Protein AF-A0A563VYW6-F1 (afdb_monomer_lite)

Secondary structure (DSSP, 8-state):
-HHHHHHHHHHHHH-HHHHHHHHHHHHHHHHHHHHHHH---HHHHHHHHHHHTTTHHHHHHHHHHHHHHHHHHHHHHHHHHHHS--

Foldseek 3Di:
DVVQLVVLLVCLVVCLVVVLVVVVVCLLVVQLVVLVVPPPDPVVSVVSNVVSPPCSPVVSVVSSVCCSVPVSVVVVVVVCVVPPDD

Radius of gyration: 17.04 Å; chains: 1; bounding box: 43×22×43 Å

Sequence (86 aa):
MRDVVLLLKQLVEREEITLRLIIDCLYDVGLVNLVNKKVRNRHLNRCLKAIATMPKPILRVFALRWVKKNVPGLVANWLEGQVSFK

Organism: NCBI:txid945734

pLDDT: mean 79.75, std 11.99, range [57.28, 93.44]

Structure (mmCIF, N/CA/C/O backbone):
data_AF-A0A563VYW6-F1
#
_entry.id   AF-A0A563VYW6-F1
#
loop_
_atom_site.group_PDB
_atom_site.id
_atom_site.type_symbol
_atom_site.label_atom_id
_atom_site.label_alt_id
_atom_site.label_comp_id
_atom_site.label_asym_id
_atom_site.label_entity_id
_atom_site.label_seq_id
_atom_site.pdbx_PDB_ins_code
_atom_site.Cartn_x
_atom_site.Cartn_y
_atom_site.Cartn_z
_atom_site.occupancy
_atom_site.B_iso_or_equiv
_atom_site.auth_seq_id
_atom_site.auth_comp_id
_atom_site.auth_asym_id
_atom_site.auth_atom_id
_atom_site.pdbx_PDB_model_num
ATOM 1 N N . MET A 1 1 ? -17.654 2.624 12.877 1.00 84.06 1 MET A N 1
ATOM 2 C CA . MET A 1 1 ? -16.815 2.795 11.663 1.00 84.06 1 MET A CA 1
ATOM 3 C C . MET A 1 1 ? -15.770 3.904 11.747 1.00 84.06 1 MET A C 1
ATOM 5 O O . MET A 1 1 ? -14.661 3.678 11.279 1.00 84.06 1 MET A O 1
ATOM 9 N N . ARG A 1 2 ? -16.051 5.073 12.351 1.00 86.25 2 ARG A N 1
ATOM 10 C CA . ARG A 1 2 ? -15.045 6.150 12.499 1.00 86.25 2 ARG A CA 1
ATOM 11 C C . ARG A 1 2 ? -13.779 5.706 13.245 1.00 86.25 2 ARG A C 1
ATOM 13 O O . ARG A 1 2 ? -12.686 6.032 12.794 1.00 86.25 2 ARG A O 1
ATOM 20 N N . ASP A 1 3 ? -13.922 4.905 14.300 1.00 90.44 3 ASP A N 1
ATOM 21 C CA . ASP A 1 3 ? -12.772 4.391 15.063 1.00 90.44 3 ASP A CA 1
ATOM 22 C C . ASP A 1 3 ? -11.920 3.424 14.234 1.00 90.44 3 ASP A C 1
ATOM 24 O O . ASP A 1 3 ? -10.698 3.519 14.233 1.00 90.44 3 ASP A O 1
ATOM 28 N N . VAL A 1 4 ? -12.554 2.564 13.429 1.00 88.69 4 VAL A N 1
ATOM 29 C CA . VAL A 1 4 ? -11.861 1.656 12.496 1.00 88.69 4 VAL A CA 1
ATOM 30 C C . VAL A 1 4 ? -11.044 2.448 11.471 1.00 88.69 4 VAL A C 1
ATOM 32 O O . VAL A 1 4 ? -9.880 2.134 11.236 1.00 88.69 4 VAL A O 1
ATOM 35 N N . VAL A 1 5 ? -11.611 3.520 10.904 1.00 91.75 5 VAL A N 1
ATOM 36 C CA . VAL A 1 5 ? -10.880 4.419 9.992 1.00 91.75 5 VAL A CA 1
ATOM 37 C C . VAL A 1 5 ? -9.682 5.061 10.693 1.00 91.75 5 VAL A C 1
ATOM 39 O O . VAL A 1 5 ? -8.613 5.173 10.093 1.00 91.75 5 VAL A O 1
ATOM 42 N N . LEU A 1 6 ? -9.846 5.503 11.942 1.00 93.44 6 LEU A N 1
ATOM 43 C CA . LEU A 1 6 ? -8.776 6.131 12.715 1.00 93.44 6 LEU A CA 1
ATOM 44 C C . LEU A 1 6 ? -7.632 5.145 12.996 1.00 93.44 6 LEU A C 1
ATOM 46 O O . LEU A 1 6 ? -6.476 5.476 12.736 1.00 93.44 6 LEU A O 1
ATOM 50 N N . LEU A 1 7 ? -7.955 3.923 13.424 1.00 93.44 7 LEU A N 1
ATOM 51 C CA . LEU A 1 7 ? -6.979 2.854 13.650 1.00 93.44 7 LEU A CA 1
ATOM 52 C C . LEU A 1 7 ? -6.234 2.489 12.359 1.00 93.44 7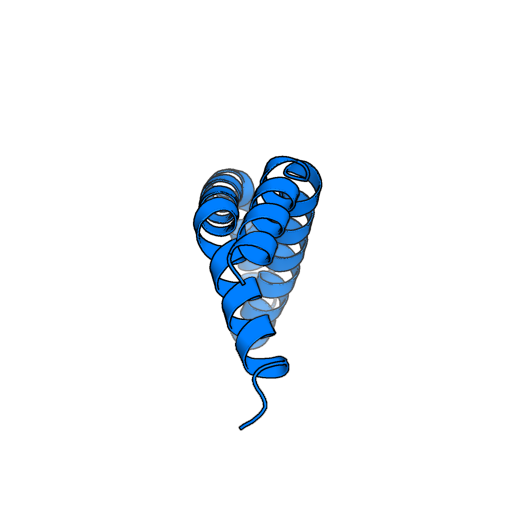 LEU A C 1
ATOM 54 O O . LEU A 1 7 ? -5.009 2.383 12.360 1.00 93.44 7 LEU A O 1
ATOM 58 N N . LEU A 1 8 ? -6.944 2.376 11.231 1.00 90.50 8 LEU A N 1
ATOM 59 C CA . LEU A 1 8 ? -6.329 2.114 9.927 1.00 90.50 8 LEU A CA 1
ATOM 60 C C . LEU A 1 8 ? -5.422 3.262 9.469 1.00 90.50 8 LEU A C 1
ATOM 62 O O . LEU A 1 8 ? -4.361 3.006 8.905 1.00 90.50 8 LEU A O 1
ATOM 66 N N . LYS A 1 9 ? -5.796 4.522 9.727 1.00 91.62 9 LYS A N 1
ATOM 67 C CA . LYS A 1 9 ? -4.924 5.677 9.459 1.00 91.62 9 LYS A CA 1
ATOM 68 C C . LYS A 1 9 ? -3.655 5.622 10.301 1.00 91.62 9 LYS A C 1
ATOM 70 O O . LYS A 1 9 ? -2.574 5.822 9.762 1.00 91.62 9 LYS A O 1
ATOM 75 N N . GLN A 1 10 ? -3.773 5.327 11.595 1.00 93.12 10 GLN A N 1
ATOM 76 C CA . GLN A 1 10 ? -2.613 5.201 12.480 1.00 93.12 10 GLN A CA 1
ATOM 77 C C . GLN A 1 10 ? -1.684 4.066 12.043 1.00 93.12 10 GLN A C 1
ATOM 79 O O . GLN A 1 10 ? -0.469 4.252 12.031 1.00 93.12 10 GLN A O 1
ATOM 84 N N . LEU A 1 11 ? -2.249 2.924 11.644 1.00 91.75 11 LEU A N 1
ATOM 85 C CA . LEU A 1 11 ? -1.494 1.788 11.121 1.00 91.75 11 LEU A CA 1
ATOM 86 C C . LEU A 1 11 ? -0.717 2.184 9.865 1.00 91.75 11 LEU A C 1
ATOM 88 O O . LEU A 1 11 ? 0.487 1.976 9.785 1.00 91.75 11 LEU A O 1
ATOM 92 N N . VAL A 1 12 ? -1.400 2.803 8.906 1.00 90.44 12 VAL A N 1
ATOM 93 C CA . VAL A 1 12 ? -0.817 3.202 7.623 1.00 90.44 12 VAL A CA 1
ATOM 94 C C . VAL A 1 12 ? 0.248 4.295 7.774 1.00 90.44 12 VAL A C 1
ATOM 96 O O . VAL A 1 12 ? 1.203 4.336 7.000 1.00 90.44 12 VAL A O 1
ATOM 99 N N . GLU A 1 13 ? 0.121 5.158 8.781 1.00 90.56 13 GLU A N 1
ATOM 100 C CA . GLU A 1 13 ? 1.116 6.193 9.063 1.00 90.56 13 GLU A CA 1
ATOM 101 C C . GLU A 1 13 ? 2.350 5.638 9.792 1.00 90.56 13 GLU A C 1
ATOM 103 O O . GLU A 1 13 ? 3.467 6.050 9.487 1.00 90.56 13 GLU A O 1
ATOM 108 N N . ARG A 1 14 ? 2.171 4.683 10.719 1.00 92.44 14 ARG A N 1
ATOM 109 C CA . ARG A 1 14 ? 3.284 4.033 11.438 1.00 92.44 14 ARG A CA 1
ATOM 110 C C . ARG A 1 14 ? 4.051 3.040 10.571 1.00 92.44 14 ARG A C 1
ATOM 112 O O . ARG A 1 14 ? 5.276 3.020 10.604 1.00 92.44 14 ARG A O 1
ATOM 119 N N . GLU A 1 15 ? 3.343 2.237 9.788 1.00 92.75 15 GLU A N 1
ATOM 120 C CA . GLU A 1 15 ? 3.901 1.112 9.031 1.00 92.75 15 GLU A CA 1
ATOM 121 C C . GLU A 1 15 ? 4.294 1.502 7.601 1.00 92.75 15 GLU A C 1
ATOM 123 O O . GLU A 1 15 ? 4.089 0.760 6.639 1.00 92.75 15 GLU A O 1
ATOM 128 N N . GLU A 1 16 ? 4.875 2.690 7.431 1.00 88.19 16 GLU A N 1
ATOM 129 C CA . GLU A 1 16 ? 5.212 3.205 6.104 1.00 88.19 16 GLU A CA 1
ATOM 130 C C . GLU A 1 16 ? 6.206 2.298 5.356 1.00 88.19 16 GLU A C 1
ATOM 132 O O . GLU A 1 16 ? 6.085 2.100 4.145 1.00 88.19 16 GLU A O 1
ATOM 137 N N . ILE A 1 17 ? 7.180 1.724 6.070 1.00 88.56 17 ILE A N 1
ATOM 138 C CA . ILE A 1 17 ? 8.186 0.817 5.495 1.00 88.56 17 ILE A CA 1
ATOM 139 C C . ILE A 1 17 ? 7.502 -0.437 4.948 1.00 88.56 17 ILE A C 1
ATOM 141 O O . ILE A 1 17 ? 7.702 -0.800 3.788 1.00 88.56 17 ILE A O 1
ATOM 145 N N . THR A 1 18 ? 6.648 -1.055 5.757 1.00 89.25 18 THR A N 1
ATOM 146 C CA . THR A 1 18 ? 5.864 -2.235 5.391 1.00 89.25 18 THR A CA 1
ATOM 147 C C . THR A 1 18 ? 4.981 -1.945 4.17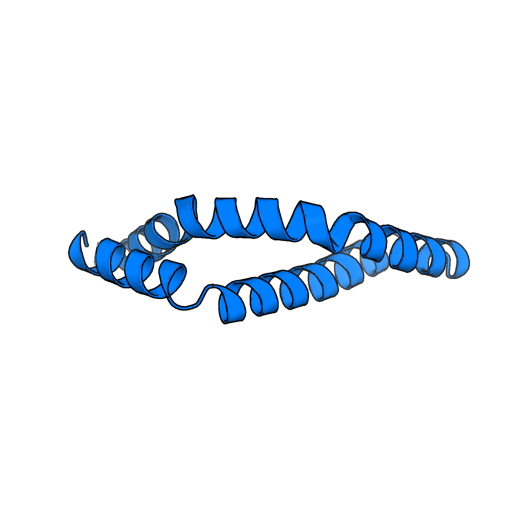5 1.00 89.25 18 THR A C 1
ATOM 149 O O . THR A 1 18 ? 4.952 -2.729 3.228 1.00 89.25 18 THR A O 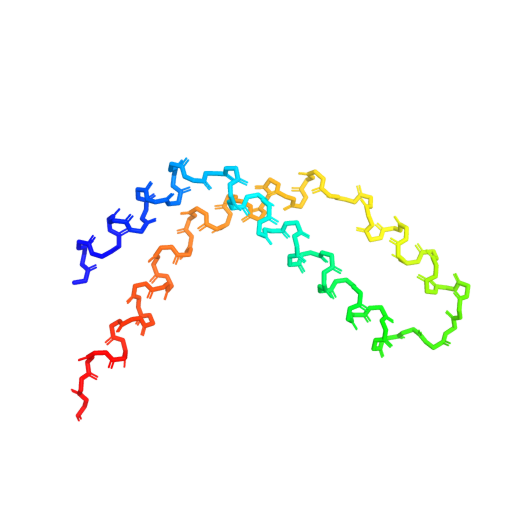1
ATOM 152 N N . LEU A 1 19 ? 4.333 -0.776 4.127 1.00 88.31 19 LEU A N 1
ATOM 153 C CA . LEU A 1 19 ? 3.537 -0.360 2.970 1.00 88.31 19 LEU A CA 1
ATOM 154 C C . LEU A 1 19 ? 4.368 -0.186 1.702 1.00 88.31 19 LEU A C 1
ATOM 156 O O . LEU A 1 19 ? 3.926 -0.592 0.629 1.00 88.31 19 LEU A O 1
ATOM 160 N 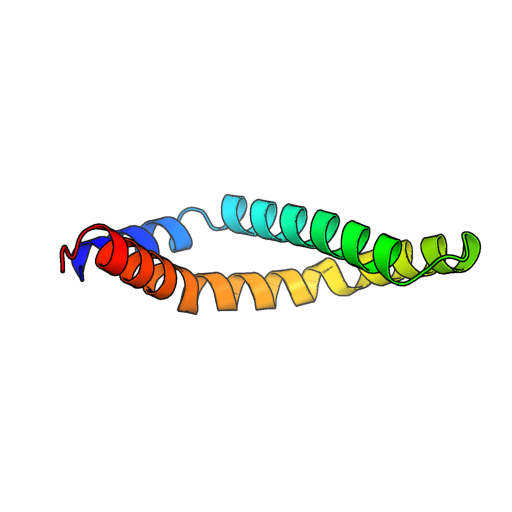N . ARG A 1 20 ? 5.571 0.389 1.799 1.00 86.12 20 ARG A N 1
ATOM 161 C CA . ARG A 1 20 ? 6.487 0.496 0.652 1.00 86.12 20 ARG A CA 1
ATOM 162 C C . ARG A 1 20 ? 6.866 -0.886 0.119 1.00 86.12 20 ARG A C 1
ATOM 164 O O . ARG A 1 20 ? 6.836 -1.072 -1.092 1.00 86.12 20 ARG A O 1
ATOM 171 N N . LEU A 1 21 ? 7.147 -1.846 1.002 1.00 86.75 21 LEU A N 1
ATOM 172 C CA . LEU A 1 21 ? 7.450 -3.227 0.612 1.00 86.75 21 LEU A CA 1
ATOM 173 C C . LEU A 1 21 ? 6.253 -3.904 -0.067 1.00 86.75 21 LEU A C 1
ATOM 175 O O . LEU A 1 21 ? 6.417 -4.518 -1.116 1.00 86.75 21 LEU A O 1
ATOM 179 N N . ILE A 1 22 ? 5.040 -3.736 0.468 1.00 86.50 22 ILE A N 1
ATOM 180 C CA . ILE A 1 22 ? 3.814 -4.257 -0.158 1.00 86.50 22 ILE A CA 1
ATOM 181 C C . ILE A 1 22 ? 3.621 -3.652 -1.553 1.00 86.50 22 ILE A C 1
ATOM 183 O O . ILE A 1 22 ? 3.344 -4.382 -2.503 1.00 86.50 22 ILE A O 1
ATOM 187 N N . ILE A 1 23 ? 3.791 -2.332 -1.697 1.00 85.62 23 ILE A N 1
ATOM 188 C CA . ILE A 1 23 ? 3.711 -1.642 -2.992 1.00 85.62 23 ILE A CA 1
ATOM 189 C C . ILE A 1 23 ? 4.743 -2.212 -3.968 1.00 85.62 23 ILE A C 1
ATOM 191 O O . ILE A 1 23 ? 4.401 -2.462 -5.120 1.00 85.62 23 ILE A O 1
ATOM 195 N N . ASP A 1 24 ? 5.974 -2.451 -3.517 1.00 83.62 24 ASP A N 1
ATOM 196 C CA . ASP A 1 24 ? 7.028 -3.036 -4.346 1.00 83.62 24 ASP A CA 1
ATOM 197 C C . ASP A 1 24 ? 6.681 -4.457 -4.803 1.00 83.62 24 ASP A C 1
ATOM 199 O O . ASP A 1 24 ? 6.787 -4.759 -5.991 1.00 83.62 24 ASP A O 1
ATOM 203 N N . CYS A 1 25 ? 6.187 -5.308 -3.900 1.00 82.56 25 CYS A N 1
ATOM 204 C CA . CYS A 1 25 ? 5.741 -6.656 -4.245 1.00 82.56 25 CYS A CA 1
ATOM 205 C C . CYS A 1 25 ? 4.582 -6.633 -5.252 1.00 82.56 25 CYS A C 1
ATOM 207 O O . CYS A 1 25 ? 4.595 -7.376 -6.233 1.00 82.56 25 CYS A O 1
ATOM 209 N N . LEU A 1 26 ? 3.588 -5.765 -5.038 1.00 82.12 26 LEU A N 1
ATOM 210 C CA . LEU A 1 26 ? 2.447 -5.610 -5.946 1.00 82.12 26 LEU A CA 1
ATOM 211 C C . LEU A 1 26 ? 2.881 -5.091 -7.314 1.00 82.12 26 LEU A C 1
ATOM 213 O O . LEU A 1 26 ? 2.371 -5.547 -8.338 1.00 82.12 26 LEU A O 1
ATOM 217 N N . TYR A 1 27 ? 3.828 -4.160 -7.335 1.00 78.69 27 TYR A N 1
ATOM 218 C CA . TYR A 1 27 ? 4.399 -3.632 -8.561 1.00 78.69 27 TYR A CA 1
ATOM 219 C C . TYR A 1 27 ? 5.118 -4.730 -9.345 1.00 78.69 27 TYR A C 1
ATOM 221 O O . TYR A 1 27 ? 4.834 -4.914 -10.528 1.00 78.69 27 TYR A O 1
ATOM 229 N N . ASP A 1 28 ? 5.975 -5.511 -8.684 1.00 77.38 28 ASP A N 1
ATOM 230 C CA . ASP A 1 28 ? 6.725 -6.593 -9.317 1.00 77.38 28 ASP A CA 1
ATOM 231 C C . ASP A 1 28 ? 5.789 -7.701 -9.849 1.00 77.38 28 ASP A C 1
ATOM 233 O O . ASP A 1 28 ? 5.910 -8.102 -11.010 1.00 77.38 28 ASP A O 1
ATOM 237 N N . VAL A 1 29 ? 4.792 -8.145 -9.071 1.00 77.25 29 VAL A N 1
ATOM 238 C CA . VAL A 1 29 ? 3.811 -9.160 -9.516 1.00 77.25 29 VAL A CA 1
ATOM 239 C C . VAL A 1 29 ? 2.911 -8.624 -10.635 1.00 77.25 29 VAL A C 1
ATOM 241 O O . VAL A 1 29 ? 2.687 -9.309 -11.639 1.00 77.25 29 VAL A O 1
ATOM 244 N N . GLY A 1 30 ? 2.410 -7.394 -10.499 1.00 73.50 30 GLY A N 1
ATOM 245 C CA . GLY A 1 30 ? 1.529 -6.753 -11.477 1.00 73.50 30 GLY A CA 1
ATOM 246 C C . GLY A 1 30 ? 2.210 -6.550 -12.828 1.00 73.50 30 GLY A C 1
ATOM 247 O O . GLY A 1 30 ? 1.619 -6.833 -13.873 1.00 73.50 30 GLY A O 1
ATOM 248 N N . LEU A 1 31 ? 3.478 -6.144 -12.818 1.00 67.69 31 LEU A N 1
ATOM 249 C CA . LEU A 1 31 ? 4.285 -6.025 -14.026 1.00 67.69 31 LEU A CA 1
ATOM 250 C C . LEU A 1 31 ? 4.575 -7.362 -14.683 1.00 67.69 31 LEU A C 1
ATOM 252 O O . LEU A 1 31 ? 4.430 -7.480 -15.898 1.00 67.69 31 LEU A O 1
ATOM 256 N N . VAL A 1 32 ? 4.948 -8.378 -13.905 1.00 68.25 32 VAL A N 1
ATOM 257 C CA . VAL A 1 32 ? 5.190 -9.719 -14.447 1.00 68.25 32 VAL A CA 1
ATOM 258 C C . VAL A 1 32 ? 3.925 -10.266 -15.111 1.00 68.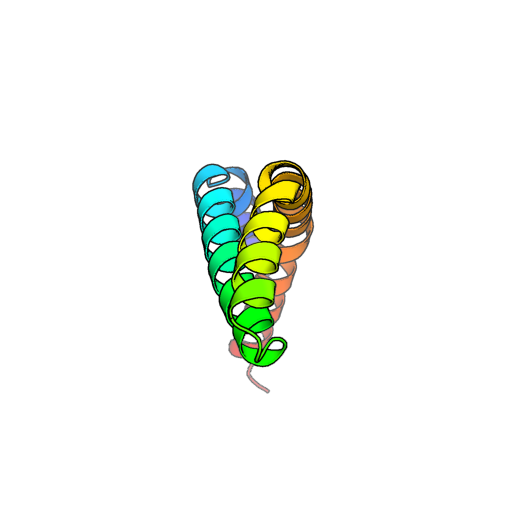25 32 VAL A C 1
ATOM 260 O O . VAL A 1 32 ? 4.001 -10.764 -16.236 1.00 68.25 32 VAL A O 1
ATOM 263 N N . ASN A 1 33 ? 2.758 -10.101 -14.485 1.00 72.69 33 ASN A N 1
ATOM 264 C CA . ASN A 1 33 ? 1.487 -10.547 -15.056 1.00 72.69 33 ASN A CA 1
ATOM 265 C C . ASN A 1 33 ? 1.070 -9.748 -16.298 1.00 72.69 33 ASN A C 1
ATOM 267 O O . ASN A 1 33 ? 0.644 -10.345 -17.289 1.00 72.69 33 ASN A O 1
ATOM 271 N N . LEU A 1 34 ? 1.215 -8.420 -16.290 1.00 68.19 34 LEU A N 1
ATOM 272 C CA . LEU A 1 34 ? 0.908 -7.582 -17.455 1.00 68.19 34 LEU A CA 1
ATOM 273 C C . LEU A 1 34 ? 1.811 -7.910 -18.645 1.00 68.19 34 LEU A C 1
ATOM 275 O O . LEU A 1 34 ? 1.320 -8.050 -19.766 1.00 68.19 34 LEU A O 1
ATOM 279 N N . VAL A 1 35 ? 3.114 -8.071 -18.410 1.00 66.12 35 VAL A N 1
ATOM 280 C CA . VAL A 1 35 ? 4.073 -8.405 -19.467 1.00 66.12 35 VAL A CA 1
ATOM 281 C C . VAL A 1 35 ? 3.805 -9.807 -20.017 1.00 66.12 35 VAL A C 1
ATOM 283 O O . VAL A 1 35 ? 3.751 -9.972 -21.235 1.00 66.12 35 VAL A O 1
ATOM 286 N N . ASN A 1 36 ? 3.552 -10.797 -19.155 1.00 67.25 36 ASN A N 1
ATOM 287 C CA . ASN A 1 36 ? 3.234 -12.159 -19.592 1.00 67.25 36 ASN A CA 1
ATOM 288 C C . ASN A 1 36 ? 1.926 -12.234 -20.393 1.00 67.25 36 ASN A C 1
ATOM 290 O O . ASN A 1 36 ? 1.849 -12.990 -21.358 1.00 67.25 36 ASN A O 1
ATOM 294 N N . LYS A 1 37 ? 0.909 -11.438 -20.037 1.00 70.75 37 LYS A N 1
ATOM 295 C CA . LYS A 1 37 ? -0.372 -11.417 -20.760 1.00 70.75 37 LYS A CA 1
ATOM 296 C C . LYS A 1 37 ? -0.282 -10.704 -22.113 1.00 70.75 37 LYS A C 1
ATOM 298 O O . LYS A 1 37 ? -1.006 -11.066 -23.035 1.00 70.75 37 LYS A O 1
ATOM 303 N N . LYS A 1 38 ? 0.561 -9.673 -22.237 1.00 67.62 38 LYS A N 1
ATOM 304 C CA . LYS A 1 38 ? 0.557 -8.766 -23.400 1.00 67.62 38 LYS A CA 1
ATOM 305 C C . LYS A 1 38 ? 1.683 -9.025 -24.403 1.00 67.62 38 LYS A C 1
ATOM 307 O O . LYS A 1 38 ? 1.565 -8.592 -25.545 1.00 67.62 38 LYS A O 1
ATOM 312 N N . VAL A 1 39 ? 2.760 -9.721 -24.018 1.00 59.09 39 VAL A N 1
ATOM 313 C CA . VAL A 1 39 ? 3.964 -9.850 -24.857 1.00 59.09 39 VAL A CA 1
ATOM 314 C C . VAL A 1 39 ? 4.400 -11.301 -25.044 1.00 59.09 39 VAL A C 1
ATOM 316 O O . VAL A 1 39 ? 5.079 -11.894 -24.211 1.00 59.09 39 VAL A O 1
ATOM 319 N N . ARG A 1 40 ? 4.070 -11.842 -26.222 1.00 64.50 40 ARG A N 1
ATOM 320 C CA . ARG A 1 40 ? 4.451 -13.192 -26.672 1.00 64.50 40 ARG A CA 1
ATOM 321 C C . ARG A 1 40 ? 5.912 -13.287 -27.151 1.00 64.50 40 ARG A C 1
ATOM 323 O O . ARG A 1 40 ? 6.461 -14.381 -27.222 1.00 64.50 40 ARG A O 1
ATOM 330 N N . ASN A 1 41 ? 6.560 -12.159 -27.463 1.00 66.00 41 ASN A N 1
ATOM 331 C CA . ASN A 1 41 ? 7.939 -12.116 -27.967 1.00 66.00 41 ASN A CA 1
ATOM 332 C C . ASN A 1 41 ? 8.976 -11.999 -26.824 1.00 66.00 41 ASN A C 1
ATOM 334 O O . ASN A 1 41 ? 8.944 -11.057 -26.031 1.00 66.00 41 ASN A O 1
ATOM 338 N N . ARG A 1 42 ? 9.928 -12.941 -26.754 1.00 65.25 42 ARG A N 1
ATOM 339 C CA . ARG A 1 42 ? 10.875 -13.125 -25.634 1.00 65.25 42 ARG A CA 1
ATOM 340 C C . ARG A 1 42 ? 11.867 -11.968 -25.452 1.00 65.25 42 ARG A C 1
ATOM 342 O O . ARG A 1 42 ? 12.201 -11.633 -24.316 1.00 65.25 42 ARG A O 1
ATOM 349 N N . HIS A 1 43 ? 12.309 -11.335 -26.539 1.00 59.88 43 HIS A N 1
ATOM 350 C CA . HIS A 1 43 ? 13.241 -10.200 -26.479 1.00 59.88 43 HIS A CA 1
ATOM 351 C C . HIS A 1 43 ? 12.539 -8.920 -26.011 1.00 59.88 43 HIS A C 1
ATOM 353 O O . HIS A 1 43 ? 13.035 -8.231 -25.122 1.00 59.88 43 HIS A O 1
ATOM 359 N N . LEU A 1 44 ? 11.325 -8.674 -26.516 1.00 60.12 44 LEU A N 1
ATOM 360 C CA . LEU A 1 44 ? 10.481 -7.555 -26.092 1.00 60.12 44 LEU A CA 1
ATOM 361 C C . LEU A 1 44 ? 10.045 -7.693 -24.622 1.00 60.12 44 LEU A C 1
ATOM 363 O O . LEU A 1 44 ? 10.016 -6.705 -23.896 1.00 60.12 44 LEU A O 1
ATOM 367 N N . ASN A 1 45 ? 9.772 -8.921 -24.162 1.00 65.94 45 ASN A N 1
ATOM 368 C CA . ASN A 1 45 ? 9.462 -9.229 -22.761 1.00 65.94 45 ASN A CA 1
ATOM 369 C C . ASN A 1 45 ? 10.630 -8.834 -21.833 1.00 65.94 45 ASN A C 1
ATOM 371 O O . ASN A 1 45 ? 10.414 -8.208 -20.799 1.00 65.94 45 ASN A O 1
ATOM 375 N N . ARG A 1 46 ? 11.881 -9.107 -22.233 1.00 64.56 46 ARG A N 1
ATOM 376 C CA . ARG A 1 46 ? 13.078 -8.710 -21.469 1.00 64.56 46 ARG A CA 1
ATOM 377 C C . ARG A 1 46 ? 13.240 -7.192 -21.370 1.00 64.56 46 ARG A C 1
ATOM 379 O O . ARG A 1 46 ? 13.476 -6.689 -20.275 1.00 64.56 46 ARG A O 1
ATOM 386 N N . CYS A 1 47 ? 13.075 -6.469 -22.478 1.00 60.91 47 CYS A N 1
ATOM 387 C CA . CYS A 1 47 ? 13.161 -5.005 -22.488 1.00 60.91 47 CYS A CA 1
ATOM 388 C C . CYS A 1 47 ? 12.034 -4.362 -21.672 1.00 60.91 47 CYS A C 1
ATOM 390 O O . CYS A 1 47 ? 12.293 -3.472 -20.869 1.00 60.91 47 CYS A O 1
ATOM 392 N N . LEU A 1 48 ? 10.799 -4.853 -21.801 1.00 61.69 48 LEU A N 1
ATOM 393 C CA . LEU A 1 48 ? 9.670 -4.368 -21.005 1.00 61.69 48 LEU A CA 1
ATOM 394 C C . LEU A 1 48 ? 9.839 -4.664 -19.522 1.00 61.69 48 LEU A C 1
ATOM 396 O O . LEU A 1 48 ? 9.538 -3.791 -18.722 1.00 61.69 48 LEU A O 1
ATOM 400 N N . LYS A 1 49 ? 10.382 -5.828 -19.145 1.00 63.44 49 LYS A N 1
ATOM 401 C CA . LYS A 1 49 ? 10.750 -6.109 -17.752 1.00 63.44 49 LYS A CA 1
ATOM 402 C C . LYS A 1 49 ? 11.804 -5.147 -17.213 1.00 63.44 49 LYS A C 1
ATOM 404 O O . LYS A 1 49 ? 11.742 -4.849 -16.034 1.00 63.44 49 LYS A O 1
ATOM 409 N N . ALA A 1 50 ? 12.732 -4.660 -18.037 1.00 59.59 50 ALA A N 1
ATOM 410 C CA . ALA A 1 50 ? 13.754 -3.697 -17.621 1.00 59.59 50 ALA A CA 1
ATOM 411 C C . ALA A 1 50 ? 13.219 -2.254 -17.525 1.00 59.59 50 ALA A C 1
ATOM 413 O O . ALA A 1 50 ? 13.548 -1.528 -16.589 1.00 59.59 50 ALA A O 1
ATOM 414 N N . ILE A 1 51 ? 12.355 -1.845 -18.461 1.00 57.97 51 ILE A N 1
ATOM 415 C CA . ILE A 1 51 ? 11.704 -0.522 -18.459 1.00 57.97 51 ILE A CA 1
ATOM 416 C C . ILE A 1 51 ? 10.682 -0.433 -17.321 1.00 57.97 51 ILE A C 1
ATOM 418 O O . ILE A 1 51 ? 10.578 0.583 -16.641 1.00 57.97 51 ILE A O 1
ATOM 422 N N . ALA A 1 52 ? 9.978 -1.530 -17.059 1.00 58.94 52 ALA A N 1
ATOM 423 C CA . ALA A 1 52 ? 9.126 -1.713 -15.898 1.00 58.94 52 ALA A CA 1
ATOM 424 C C . ALA A 1 52 ? 9.854 -1.453 -14.574 1.00 58.94 52 ALA A C 1
ATOM 426 O O . ALA A 1 52 ? 9.266 -0.911 -13.646 1.00 58.94 52 ALA A O 1
ATOM 427 N N . THR A 1 53 ? 11.139 -1.777 -14.462 1.00 58.78 53 THR A N 1
ATOM 428 C CA . THR A 1 53 ? 11.919 -1.530 -13.244 1.00 58.78 53 THR A CA 1
ATOM 429 C C . THR A 1 53 ? 12.357 -0.072 -13.080 1.00 58.78 53 THR A C 1
ATOM 431 O O . THR A 1 53 ? 12.742 0.310 -11.977 1.00 58.78 53 THR A O 1
ATOM 434 N N . MET A 1 54 ? 12.311 0.750 -14.133 1.00 57.28 54 MET A N 1
ATOM 435 C CA . MET A 1 54 ? 12.932 2.081 -14.142 1.00 57.28 54 MET A CA 1
ATOM 436 C C . MET A 1 54 ? 12.165 3.188 -13.389 1.00 57.28 54 MET A C 1
ATOM 438 O O . MET A 1 54 ? 12.819 3.967 -12.699 1.00 57.28 54 MET A O 1
ATOM 442 N N . PRO A 1 55 ? 10.818 3.283 -13.412 1.00 64.75 55 PRO A N 1
ATOM 443 C CA . PRO A 1 55 ? 10.115 4.345 -12.685 1.00 64.75 55 PRO A CA 1
ATOM 444 C C . PRO A 1 55 ? 9.844 4.027 -11.199 1.00 64.75 55 PRO A C 1
ATOM 446 O O . PRO A 1 55 ? 9.101 4.765 -10.543 1.00 64.75 55 PRO A O 1
ATOM 449 N N . LYS A 1 56 ? 10.464 2.972 -10.640 1.00 65.88 56 LYS A N 1
ATOM 450 C CA . LYS A 1 56 ? 10.241 2.482 -9.264 1.00 65.88 56 LYS A CA 1
ATOM 451 C C . LYS A 1 56 ? 10.184 3.575 -8.185 1.00 65.88 56 LYS A C 1
ATOM 453 O O . LYS A 1 56 ? 9.202 3.584 -7.448 1.00 65.88 56 LYS A O 1
ATOM 458 N N . PRO A 1 57 ? 11.145 4.513 -8.060 1.00 72.00 57 PRO A N 1
ATOM 459 C CA . PRO A 1 57 ? 11.141 5.439 -6.926 1.00 72.00 57 PRO A CA 1
ATOM 460 C C . PRO A 1 57 ? 9.987 6.445 -6.986 1.00 72.00 57 PRO A C 1
ATOM 462 O O . PRO A 1 57 ? 9.364 6.730 -5.965 1.00 72.00 57 PRO A O 1
ATOM 465 N N . ILE A 1 58 ? 9.656 6.948 -8.177 1.00 75.81 58 ILE A N 1
ATOM 466 C CA . ILE A 1 58 ? 8.607 7.959 -8.349 1.00 75.81 58 ILE A CA 1
ATOM 467 C C . ILE A 1 58 ? 7.237 7.311 -8.154 1.00 75.81 58 ILE A C 1
ATOM 469 O O . ILE A 1 58 ? 6.439 7.785 -7.346 1.00 75.81 58 ILE A O 1
ATOM 473 N N . LEU A 1 59 ? 6.988 6.180 -8.822 1.00 76.12 59 LEU A N 1
ATOM 474 C CA . LEU A 1 59 ? 5.740 5.436 -8.660 1.00 76.12 59 LEU A CA 1
ATOM 475 C C . LEU A 1 59 ? 5.532 4.989 -7.216 1.00 76.12 59 LEU A C 1
ATOM 477 O O . LEU A 1 59 ? 4.417 5.097 -6.717 1.00 76.12 59 LEU A O 1
ATOM 481 N N . ARG A 1 60 ? 6.594 4.577 -6.516 1.00 80.31 60 ARG A N 1
ATOM 482 C CA . ARG A 1 60 ? 6.526 4.217 -5.096 1.00 80.31 60 ARG A CA 1
ATOM 483 C C . ARG A 1 60 ? 6.065 5.390 -4.234 1.00 80.31 60 ARG A C 1
ATOM 485 O O . ARG A 1 60 ? 5.189 5.204 -3.397 1.00 80.31 60 ARG A O 1
ATOM 492 N N . VAL A 1 61 ? 6.591 6.600 -4.447 1.00 85.31 61 VAL A N 1
ATOM 493 C CA . VAL A 1 61 ? 6.167 7.796 -3.691 1.00 85.31 61 VAL A CA 1
ATOM 494 C C . VAL A 1 61 ? 4.704 8.142 -3.970 1.00 85.31 61 VAL A C 1
ATOM 496 O O . VAL A 1 61 ? 3.946 8.410 -3.035 1.00 85.31 61 VAL A O 1
ATOM 499 N N . PHE A 1 62 ? 4.280 8.113 -5.236 1.00 84.62 62 PHE A N 1
ATOM 500 C CA . PHE A 1 62 ? 2.886 8.382 -5.596 1.00 84.62 62 PHE A CA 1
ATOM 501 C C . PHE A 1 62 ? 1.931 7.317 -5.051 1.00 84.62 62 PHE A C 1
ATOM 503 O O . PHE A 1 62 ? 0.915 7.666 -4.448 1.00 84.62 62 PHE A O 1
ATOM 510 N N . ALA A 1 63 ? 2.274 6.037 -5.200 1.00 85.88 63 ALA A N 1
ATOM 511 C CA . ALA A 1 63 ? 1.501 4.918 -4.675 1.00 85.88 63 ALA A CA 1
ATOM 512 C C . ALA A 1 63 ? 1.379 5.002 -3.152 1.00 85.88 63 ALA A C 1
ATOM 514 O O . ALA A 1 63 ? 0.284 4.864 -2.622 1.00 85.88 63 ALA A O 1
ATOM 515 N N . LEU A 1 64 ? 2.464 5.325 -2.448 1.00 88.25 64 LEU A N 1
ATOM 516 C CA . LEU A 1 64 ? 2.452 5.471 -0.998 1.00 88.25 64 LEU A CA 1
ATOM 517 C C . LEU A 1 64 ? 1.550 6.624 -0.543 1.00 88.25 64 LEU A C 1
ATOM 519 O O . LEU A 1 64 ? 0.733 6.443 0.357 1.00 88.25 64 LEU A O 1
ATOM 523 N N . ARG A 1 65 ? 1.636 7.794 -1.192 1.00 89.88 65 ARG A N 1
ATOM 524 C CA . ARG A 1 65 ? 0.733 8.926 -0.910 1.00 89.88 65 ARG A CA 1
ATOM 525 C C . ARG A 1 65 ? -0.726 8.558 -1.165 1.00 89.88 65 ARG A C 1
ATOM 527 O O . ARG A 1 65 ? -1.601 8.924 -0.380 1.00 89.88 65 ARG A O 1
ATOM 534 N N . TRP A 1 66 ? -0.993 7.834 -2.249 1.00 91.06 66 TRP A N 1
ATOM 535 C CA . TRP A 1 66 ? -2.337 7.374 -2.572 1.00 91.06 66 TRP A CA 1
ATOM 536 C C . TRP A 1 66 ? -2.855 6.371 -1.535 1.00 91.06 66 TRP A C 1
ATOM 538 O O . TRP A 1 66 ? -3.992 6.512 -1.084 1.00 91.06 66 TRP A O 1
ATOM 548 N N . VAL A 1 67 ? -2.016 5.422 -1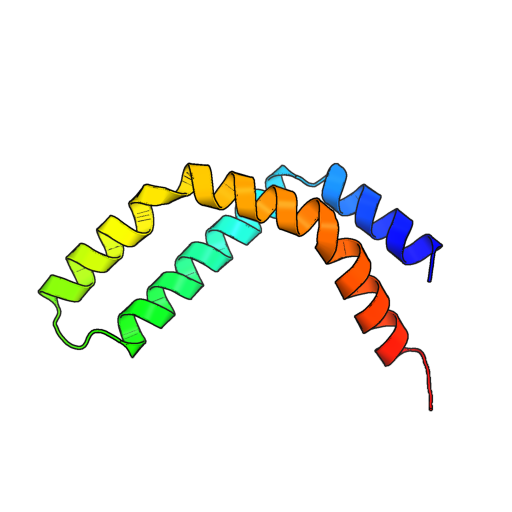.108 1.00 88.50 67 VAL A N 1
ATOM 549 C CA . VAL A 1 67 ? -2.335 4.437 -0.068 1.00 88.50 67 VAL A CA 1
ATOM 550 C C . VAL A 1 67 ? -2.671 5.141 1.242 1.00 88.50 67 VAL A C 1
ATOM 552 O O . VAL A 1 67 ? -3.762 4.935 1.767 1.00 88.50 67 VAL A O 1
ATOM 555 N N . LYS A 1 68 ? -1.808 6.055 1.706 1.00 89.62 68 LYS A N 1
ATOM 556 C CA . LYS A 1 68 ? -2.043 6.845 2.924 1.00 89.62 68 LYS A CA 1
ATOM 557 C C . LYS A 1 68 ? -3.369 7.598 2.906 1.00 89.62 68 LYS A C 1
ATOM 559 O O . LYS A 1 68 ? -4.083 7.634 3.905 1.00 89.62 68 LYS A O 1
ATOM 564 N N . LYS A 1 69 ? -3.721 8.174 1.756 1.00 90.94 69 LYS A N 1
ATOM 565 C CA . LYS A 1 69 ? -4.937 8.978 1.614 1.00 90.94 69 LYS A CA 1
ATOM 566 C C . LYS A 1 69 ? -6.215 8.139 1.514 1.00 90.94 69 LYS A C 1
ATOM 568 O O . LYS A 1 69 ? -7.230 8.541 2.075 1.00 90.94 69 LYS A O 1
ATOM 573 N N . ASN A 1 70 ? -6.190 7.020 0.788 1.00 89.81 70 ASN A N 1
ATOM 574 C CA . ASN A 1 70 ? -7.417 6.338 0.357 1.00 89.81 70 ASN A CA 1
ATOM 575 C C . ASN A 1 70 ? -7.649 4.984 1.037 1.00 89.81 70 ASN A C 1
ATOM 577 O O . ASN A 1 70 ? -8.793 4.654 1.345 1.00 89.81 70 ASN A O 1
ATOM 581 N N . VAL A 1 71 ? -6.595 4.202 1.297 1.00 88.75 71 VAL A N 1
ATOM 582 C CA . VAL A 1 71 ? -6.732 2.813 1.777 1.00 88.75 71 VAL A CA 1
ATOM 583 C C . VAL A 1 71 ? -7.459 2.710 3.119 1.00 88.75 71 VAL A C 1
ATOM 585 O O . VAL A 1 71 ? -8.356 1.873 3.205 1.00 88.75 71 VAL A O 1
ATOM 588 N N . PRO A 1 72 ? -7.202 3.566 4.131 1.00 91.31 72 PRO A N 1
ATOM 589 C CA . PRO A 1 72 ? -7.942 3.497 5.391 1.00 91.31 72 PRO A CA 1
ATOM 590 C C . PRO A 1 72 ? -9.461 3.629 5.221 1.00 91.31 72 PRO A C 1
ATOM 592 O O . PRO A 1 72 ? -10.220 2.923 5.878 1.00 91.31 72 PRO A O 1
ATOM 595 N N . GLY A 1 73 ? -9.910 4.509 4.320 1.00 90.00 73 GLY A N 1
ATOM 596 C CA . GLY A 1 73 ? -11.334 4.700 4.040 1.00 90.00 73 GLY A CA 1
ATOM 597 C C . GLY A 1 73 ? -11.929 3.549 3.232 1.00 90.00 73 GLY A C 1
ATOM 598 O O . GLY A 1 73 ? -12.993 3.048 3.574 1.00 90.00 73 GLY A O 1
ATOM 599 N N . LEU A 1 74 ? -11.222 3.089 2.196 1.00 91.19 74 LEU A N 1
ATOM 600 C CA . LEU A 1 74 ? -11.671 1.973 1.358 1.00 91.19 74 LEU A CA 1
ATOM 601 C C . LEU A 1 74 ? -11.824 0.680 2.164 1.00 91.19 74 LEU A C 1
ATOM 603 O O . LEU A 1 74 ? -12.842 0.003 2.047 1.00 91.19 74 LEU A O 1
ATOM 607 N N . VAL A 1 75 ? -10.836 0.361 3.004 1.00 90.88 75 VAL A N 1
ATOM 608 C CA . VAL A 1 75 ? -10.863 -0.837 3.851 1.00 90.88 75 VAL A CA 1
ATOM 609 C C . VAL A 1 75 ? -11.968 -0.729 4.895 1.00 90.88 75 VAL A C 1
ATOM 611 O O . VAL A 1 75 ? -12.707 -1.688 5.080 1.00 90.88 75 VAL A O 1
ATOM 614 N N . ALA A 1 76 ? -12.137 0.430 5.535 1.00 91.69 76 ALA A N 1
ATOM 615 C CA . ALA A 1 76 ? -13.223 0.614 6.491 1.00 91.69 76 ALA A CA 1
ATOM 616 C C . ALA A 1 76 ? -14.603 0.456 5.838 1.00 91.69 76 ALA A C 1
ATOM 618 O O . ALA A 1 76 ? -15.433 -0.267 6.373 1.00 91.69 76 ALA A O 1
ATOM 619 N N . ASN A 1 77 ? -14.836 1.058 4.670 1.00 90.56 77 ASN A N 1
ATOM 620 C CA . ASN A 1 77 ? -16.112 0.926 3.962 1.00 90.56 77 ASN A CA 1
ATOM 621 C C . ASN A 1 77 ? -16.368 -0.520 3.511 1.00 90.56 77 ASN A C 1
ATOM 623 O O . ASN A 1 77 ? -17.493 -1.008 3.581 1.00 90.56 77 ASN A O 1
ATOM 627 N N . TRP A 1 78 ? -15.325 -1.226 3.062 1.00 92.38 78 TRP A N 1
ATOM 628 C CA . TRP A 1 78 ? -15.437 -2.643 2.721 1.00 92.38 78 TRP A CA 1
ATOM 629 C C . TRP A 1 78 ? -15.794 -3.491 3.949 1.00 92.38 78 TRP A C 1
ATOM 631 O O . TRP A 1 78 ? -16.714 -4.301 3.872 1.00 92.38 78 TRP A O 1
ATOM 641 N N . LEU A 1 79 ? -15.129 -3.260 5.088 1.00 90.81 79 LEU A N 1
ATOM 642 C CA . LEU A 1 79 ? -15.432 -3.931 6.356 1.00 90.81 79 LEU A CA 1
ATOM 643 C C . LEU A 1 79 ? -16.860 -3.639 6.826 1.00 90.81 79 LEU A C 1
ATOM 645 O O . LEU A 1 79 ? -17.556 -4.564 7.234 1.00 90.81 79 LEU A O 1
ATOM 649 N N . GLU A 1 80 ? -17.314 -2.386 6.725 1.00 90.62 80 GLU A N 1
ATOM 650 C CA . GLU A 1 80 ? -18.697 -1.996 7.027 1.00 90.62 80 GLU A CA 1
ATOM 651 C C . GLU A 1 80 ? -19.688 -2.814 6.203 1.00 90.62 80 GLU A C 1
ATOM 653 O O . GLU A 1 80 ? -20.629 -3.366 6.759 1.00 90.62 80 GLU A O 1
ATOM 658 N N . GLY A 1 81 ? -19.439 -2.974 4.902 1.00 90.69 81 GLY A N 1
ATOM 659 C CA . GLY A 1 81 ? -20.292 -3.776 4.026 1.00 90.69 81 GLY A CA 1
ATOM 660 C C . GLY A 1 81 ? -20.317 -5.275 4.347 1.00 90.69 81 GLY A C 1
ATOM 661 O O . GLY A 1 81 ? -21.250 -5.949 3.928 1.00 90.69 81 GLY A O 1
ATOM 662 N N . GLN A 1 82 ? -19.323 -5.810 5.065 1.00 89.50 82 GLN A N 1
ATOM 663 C CA . GLN A 1 82 ? -19.316 -7.215 5.501 1.00 89.50 82 GLN A CA 1
ATOM 664 C C . GLN A 1 82 ? -20.053 -7.431 6.829 1.00 89.50 82 GLN A C 1
ATOM 666 O O . GLN A 1 82 ? -20.594 -8.510 7.052 1.00 89.50 82 GLN A O 1
ATOM 671 N N . VAL A 1 83 ? -20.061 -6.430 7.714 1.00 89.50 83 VAL A N 1
ATOM 672 C CA . VAL A 1 83 ? -20.707 -6.520 9.040 1.00 89.50 83 VAL A CA 1
ATOM 673 C C . VAL A 1 83 ? -22.088 -5.872 9.080 1.00 89.50 83 VAL A C 1
ATOM 675 O O . VAL A 1 83 ? -22.864 -6.123 9.999 1.00 89.50 83 VAL A O 1
ATOM 678 N N . SER A 1 84 ? -22.407 -5.027 8.100 1.00 82.81 84 SER A N 1
ATOM 679 C CA . SER A 1 84 ? -23.748 -4.502 7.892 1.00 82.81 84 SER A CA 1
ATOM 680 C C . SER A 1 84 ? -24.584 -5.608 7.260 1.00 82.81 84 SER A C 1
ATOM 682 O O . SER A 1 84 ? -24.619 -5.786 6.043 1.00 82.81 84 SER A O 1
ATOM 684 N N . PHE A 1 85 ? -25.212 -6.403 8.122 1.00 72.81 85 PHE A N 1
ATOM 685 C CA . PHE A 1 85 ? -26.222 -7.362 7.707 1.00 72.81 85 PHE A CA 1
ATOM 686 C C . PHE A 1 85 ? -27.386 -6.583 7.081 1.00 72.81 85 PHE A C 1
ATOM 688 O O . PHE A 1 85 ? -27.950 -5.689 7.716 1.00 72.81 85 PHE A O 1
ATOM 695 N N . LYS A 1 86 ? -27.690 -6.888 5.818 1.00 57.75 86 LYS A N 1
ATOM 696 C CA . LYS A 1 86 ? -28.987 -6.568 5.220 1.00 57.75 86 LYS A CA 1
ATOM 697 C C . LYS A 1 86 ? -30.031 -7.557 5.707 1.00 57.75 86 LYS A C 1
ATOM 699 O O . LYS A 1 86 ? -29.673 -8.751 5.816 1.00 57.75 86 LYS A O 1
#